Protein AF-A0A4S2S9S2-F1 (afdb_monomer_lite)

pLDDT: mean 75.92, std 15.75, range [38.38, 94.25]

Radius of gyration: 19.58 Å; chains: 1; bounding box: 53×27×66 Å

Foldseek 3Di:
DVVVVVVVVVLVVVLAFDDKDKDWPDWADPDPFKIKTKMKIWTAGPVRDTLFIWIKIFIWGQDPVGTDTPDIDTDCVVVGSVVSCVVSVHDSDDPPPDPDDDDDDDD

Secondary structure (DSSP, 8-state):
-HHHHHHHHHHHHHTT--EEEEEEEEEEESSSSEEEEEEEEEEE-TTS-EEEEEEEEEEEEEETTEEEEEEEEESSHHHHHHHHHHHHT--SS-----S--------

Structure (mmCIF, N/CA/C/O backbone):
data_AF-A0A4S2S9S2-F1
#
_entry.id   AF-A0A4S2S9S2-F1
#
loop_
_atom_site.group_PDB
_atom_site.id
_atom_site.type_symbol
_atom_site.label_atom_id
_atom_site.label_alt_id
_atom_site.label_comp_id
_atom_site.label_asym_id
_atom_site.label_entity_id
_atom_site.label_seq_id
_atom_site.pdbx_PDB_ins_code
_atom_site.Cartn_x
_atom_site.Cartn_y
_atom_site.Cartn_z
_atom_site.occupancy
_atom_site.B_iso_or_equiv
_atom_site.auth_seq_id
_atom_site.auth_comp_id
_atom_site.auth_asym_id
_atom_site.auth_atom_id
_atom_site.pdbx_PDB_model_num
ATOM 1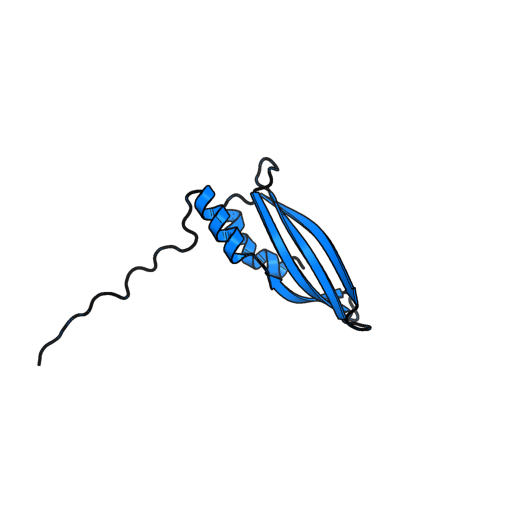 N N . MET A 1 1 ? 5.335 -10.146 -2.712 1.00 49.53 1 MET A N 1
ATOM 2 C CA . MET A 1 1 ? 4.807 -8.856 -2.217 1.00 49.53 1 MET A CA 1
ATOM 3 C C . MET A 1 1 ? 4.313 -8.962 -0.778 1.00 49.53 1 MET A C 1
ATOM 5 O O . MET A 1 1 ? 4.705 -8.115 0.004 1.00 49.53 1 MET A O 1
ATOM 9 N N . ALA A 1 2 ? 3.582 -10.020 -0.398 1.00 52.16 2 ALA A N 1
ATOM 10 C CA . ALA A 1 2 ? 3.038 -10.183 0.958 1.00 52.16 2 ALA A CA 1
ATOM 11 C C . ALA A 1 2 ? 4.074 -10.143 2.108 1.00 52.16 2 ALA A C 1
ATOM 13 O O . ALA A 1 2 ? 3.856 -9.430 3.074 1.00 52.16 2 ALA A O 1
ATOM 14 N N . ARG A 1 3 ? 5.243 -10.794 1.981 1.00 51.06 3 ARG A N 1
ATOM 15 C CA . ARG A 1 3 ? 6.215 -10.930 3.093 1.00 51.06 3 ARG A CA 1
ATOM 16 C C . ARG A 1 3 ? 6.724 -9.638 3.751 1.00 51.06 3 ARG A C 1
ATOM 18 O O . ARG A 1 3 ? 6.969 -9.646 4.947 1.00 51.06 3 ARG A O 1
ATOM 25 N N . GLY A 1 4 ? 6.929 -8.555 2.997 1.00 55.84 4 GLY A N 1
ATOM 26 C CA . GLY A 1 4 ? 7.399 -7.286 3.581 1.00 55.84 4 GLY A CA 1
ATOM 27 C C . GLY A 1 4 ? 6.302 -6.573 4.372 1.00 55.84 4 GLY A C 1
ATOM 28 O O . GLY A 1 4 ? 6.558 -5.981 5.410 1.00 55.84 4 GLY A O 1
ATOM 29 N N . LEU A 1 5 ? 5.060 -6.709 3.910 1.00 57.88 5 LEU A N 1
ATOM 30 C CA . LEU A 1 5 ? 3.879 -6.177 4.576 1.00 57.88 5 LEU A CA 1
ATOM 31 C C . LEU A 1 5 ? 3.484 -7.047 5.786 1.00 57.88 5 LEU A C 1
ATOM 33 O O . LEU A 1 5 ? 3.110 -6.539 6.835 1.00 57.88 5 LEU A O 1
ATOM 37 N N . GLU A 1 6 ? 3.685 -8.365 5.695 1.00 60.41 6 GLU A N 1
ATOM 38 C CA . GLU A 1 6 ? 3.537 -9.304 6.816 1.00 60.41 6 GLU A CA 1
ATOM 39 C C . GLU A 1 6 ? 4.424 -8.951 8.020 1.00 60.41 6 GLU A C 1
ATOM 41 O O . GLU A 1 6 ? 4.066 -9.295 9.143 1.00 60.41 6 GLU A O 1
ATOM 46 N N . GLN A 1 7 ? 5.551 -8.258 7.814 1.00 62.78 7 GLN A N 1
ATOM 47 C CA . GLN A 1 7 ? 6.425 -7.815 8.906 1.00 62.78 7 GLN A CA 1
ATOM 48 C C . GLN A 1 7 ? 5.875 -6.593 9.656 1.00 62.78 7 GLN A C 1
ATOM 50 O O . GLN A 1 7 ? 6.097 -6.492 10.860 1.00 62.78 7 GLN A O 1
ATOM 55 N N . SER A 1 8 ? 5.129 -5.700 8.994 1.00 62.31 8 SER A N 1
ATOM 56 C CA . SER A 1 8 ? 4.464 -4.559 9.647 1.00 62.31 8 SER A CA 1
ATOM 57 C C . SER A 1 8 ? 3.072 -4.912 10.194 1.00 62.31 8 SER A C 1
ATOM 59 O O . SER A 1 8 ? 2.582 -4.275 11.129 1.00 62.31 8 SER A O 1
ATOM 61 N N . TYR A 1 9 ? 2.458 -5.991 9.696 1.00 67.62 9 TYR A N 1
ATOM 62 C CA . TYR A 1 9 ? 1.156 -6.497 10.147 1.00 67.62 9 TYR A CA 1
ATOM 63 C C . TYR A 1 9 ? 0.984 -6.717 11.656 1.00 67.62 9 TYR A C 1
ATOM 65 O O . TYR A 1 9 ? -0.131 -6.489 12.123 1.00 67.62 9 TYR A O 1
ATOM 73 N N . PRO A 1 10 ? 1.983 -7.150 12.451 1.00 72.12 10 PRO A N 1
ATOM 74 C CA . PRO A 1 10 ? 1.769 -7.398 13.874 1.00 72.12 10 PRO A CA 1
ATOM 75 C C . PRO A 1 10 ? 1.293 -6.154 14.635 1.00 72.12 10 PRO A C 1
ATOM 77 O O . PRO A 1 10 ? 0.450 -6.276 15.522 1.00 72.12 10 PRO A O 1
ATOM 80 N N . ILE A 1 11 ? 1.775 -4.963 14.264 1.00 75.50 11 ILE A N 1
ATOM 81 C CA . ILE A 1 11 ? 1.372 -3.696 14.891 1.00 75.50 11 ILE A CA 1
ATOM 82 C C . ILE A 1 11 ? -0.030 -3.301 14.422 1.00 75.50 11 ILE A C 1
ATOM 84 O O . ILE A 1 11 ? -0.903 -3.059 15.250 1.00 75.50 11 ILE A O 1
ATOM 88 N N . TYR A 1 12 ? -0.294 -3.338 13.115 1.00 74.25 12 TYR A N 1
ATOM 89 C CA . TYR A 1 12 ? -1.625 -3.030 12.585 1.00 74.25 12 TYR A CA 1
ATOM 90 C C . TYR A 1 12 ? -2.712 -3.989 13.109 1.00 74.25 12 TYR A C 1
ATOM 92 O O . TYR A 1 12 ? -3.818 -3.554 13.420 1.00 74.25 12 TYR A O 1
ATOM 100 N N . ARG A 1 13 ? -2.405 -5.282 13.297 1.00 78.69 13 ARG A N 1
ATOM 101 C CA . ARG A 1 13 ? -3.327 -6.256 13.918 1.00 78.69 13 ARG A CA 1
ATOM 102 C C . ARG A 1 13 ? -3.660 -5.909 15.363 1.00 78.69 13 ARG A C 1
ATOM 104 O O . ARG A 1 13 ? -4.817 -6.040 15.748 1.00 78.69 13 ARG A O 1
ATOM 111 N N . ARG A 1 14 ? -2.691 -5.425 16.150 1.00 82.00 14 ARG A N 1
ATOM 112 C CA . ARG A 1 14 ? -2.957 -4.929 17.516 1.00 82.00 14 ARG A CA 1
ATOM 113 C C . ARG A 1 14 ? -3.900 -3.723 17.520 1.00 82.00 14 ARG A C 1
ATOM 115 O O . ARG A 1 14 ? -4.612 -3.530 18.494 1.00 82.00 14 ARG A O 1
ATOM 122 N N . LEU A 1 15 ? -3.932 -2.957 16.430 1.00 80.81 15 LEU A N 1
ATOM 123 C CA . LEU A 1 15 ? -4.810 -1.798 16.250 1.00 80.81 15 LEU A CA 1
ATOM 124 C C . LEU A 1 15 ? -6.185 -2.150 15.650 1.00 80.81 15 LEU A C 1
ATOM 126 O O . LEU A 1 15 ? -6.982 -1.248 15.402 1.00 80.81 15 LEU A O 1
ATOM 130 N N . GLY A 1 16 ? -6.480 -3.437 15.430 1.00 85.69 16 GLY A N 1
ATOM 131 C CA . GLY A 1 16 ? -7.777 -3.905 14.930 1.00 85.69 16 GLY A CA 1
ATOM 132 C C . GLY A 1 16 ? -7.821 -4.247 13.439 1.00 85.69 16 GLY A C 1
ATOM 133 O O . GLY A 1 16 ? -8.912 -4.426 12.902 1.00 85.69 16 GLY A O 1
ATOM 134 N N . LEU A 1 17 ? -6.669 -4.363 12.764 1.00 87.25 17 LEU A N 1
ATOM 135 C CA . LEU A 1 17 ? -6.614 -4.771 11.357 1.00 87.25 17 LEU A CA 1
ATOM 136 C C . LEU A 1 17 ? -7.225 -6.162 11.145 1.00 87.25 17 LEU A C 1
ATOM 138 O O . LEU A 1 17 ? -6.731 -7.150 11.696 1.00 87.25 17 LEU A O 1
ATOM 142 N N . ALA A 1 18 ? -8.219 -6.240 10.263 1.00 87.50 18 ALA A N 1
ATOM 143 C CA . ALA A 1 18 ? -8.860 -7.487 9.858 1.00 87.50 18 ALA A CA 1
ATOM 144 C C . ALA A 1 18 ? -8.480 -7.907 8.434 1.00 87.50 18 ALA A C 1
ATOM 146 O O . ALA A 1 18 ? -8.215 -9.083 8.185 1.00 87.50 18 ALA A O 1
ATOM 147 N N . SER A 1 19 ? -8.421 -6.959 7.494 1.00 86.88 19 SER A N 1
ATOM 148 C CA . SER A 1 19 ? -8.064 -7.252 6.104 1.00 86.88 19 SER A CA 1
ATOM 149 C C . SER A 1 19 ? -7.327 -6.099 5.430 1.00 86.88 19 SER A C 1
ATOM 151 O O . SER A 1 19 ? -7.348 -4.958 5.895 1.00 86.88 19 SER A O 1
ATOM 153 N N . VAL A 1 20 ? -6.639 -6.417 4.332 1.00 87.12 20 VAL A N 1
ATOM 154 C CA . VAL A 1 20 ? -5.836 -5.463 3.566 1.00 87.12 20 VAL A CA 1
ATOM 155 C C . VAL A 1 20 ? -6.190 -5.573 2.090 1.00 87.12 20 VAL A C 1
ATOM 157 O O . VAL A 1 20 ? -6.102 -6.652 1.502 1.00 87.12 20 VAL A O 1
ATOM 160 N N . GLY A 1 21 ? -6.568 -4.445 1.497 1.00 89.00 21 GLY A N 1
ATOM 161 C CA . GLY A 1 21 ? -6.713 -4.264 0.056 1.00 89.00 21 GLY A CA 1
ATOM 162 C C . GLY A 1 21 ? -5.544 -3.473 -0.530 1.00 89.00 21 GLY A C 1
ATOM 163 O O . GLY A 1 21 ? -4.696 -2.950 0.198 1.00 89.00 21 GLY A O 1
ATOM 164 N N . PHE A 1 22 ? -5.500 -3.364 -1.857 1.00 90.69 22 PHE A N 1
ATOM 165 C CA . PHE A 1 22 ? -4.493 -2.553 -2.533 1.00 90.69 22 PHE A CA 1
ATOM 166 C C . PHE A 1 22 ? -5.010 -1.927 -3.827 1.00 90.69 22 PHE A C 1
ATOM 168 O O . PHE A 1 22 ? -5.790 -2.528 -4.563 1.00 90.69 22 PHE A O 1
ATOM 175 N N . GLU A 1 23 ? -4.490 -0.744 -4.136 1.00 92.19 23 GLU A N 1
ATOM 176 C CA . GLU A 1 23 ? -4.660 -0.058 -5.414 1.00 92.19 23 GLU A CA 1
ATOM 177 C C . GLU A 1 23 ? -3.287 0.162 -6.049 1.00 92.19 23 GLU A C 1
ATOM 179 O O . GLU A 1 23 ? -2.371 0.701 -5.423 1.00 92.19 23 GLU A O 1
ATOM 184 N N . ARG A 1 24 ? -3.125 -0.231 -7.316 1.00 92.88 24 ARG A N 1
ATOM 185 C CA . ARG A 1 24 ? -1.909 0.079 -8.076 1.00 92.88 24 ARG A CA 1
ATOM 186 C C . ARG A 1 24 ? -2.024 1.491 -8.642 1.00 92.88 24 ARG A C 1
ATOM 188 O O . ARG A 1 24 ? -2.819 1.720 -9.548 1.00 92.88 24 ARG A O 1
ATOM 195 N N . LEU A 1 25 ? -1.195 2.401 -8.144 1.00 94.25 25 LEU A N 1
ATOM 196 C CA . LEU A 1 25 ? -1.193 3.809 -8.538 1.00 94.25 25 LEU A CA 1
ATOM 197 C C . LEU A 1 25 ? -0.379 4.056 -9.808 1.00 94.25 25 LEU A C 1
ATOM 199 O O . LEU A 1 25 ? -0.824 4.765 -10.703 1.00 94.25 25 LEU A O 1
ATOM 203 N N . SER A 1 26 ? 0.812 3.462 -9.899 1.00 92.31 26 SER A N 1
ATOM 204 C CA . SER A 1 26 ? 1.642 3.545 -11.102 1.00 92.31 26 SER A CA 1
ATOM 205 C C . SER A 1 26 ? 2.390 2.245 -11.362 1.00 92.31 26 SER A C 1
ATOM 207 O O . SER A 1 26 ? 2.537 1.385 -10.489 1.00 92.31 26 SER A O 1
ATOM 209 N N . HIS A 1 27 ? 2.808 2.084 -12.612 1.00 92.00 27 HIS A N 1
ATOM 210 C CA . HIS A 1 27 ? 3.698 1.025 -13.053 1.00 92.00 27 HIS A CA 1
ATOM 211 C C . HIS A 1 27 ? 4.577 1.586 -14.162 1.00 92.00 27 HIS A C 1
ATOM 213 O O . HIS A 1 27 ? 4.083 1.932 -15.233 1.00 92.00 27 HIS A O 1
ATOM 219 N N . GLU A 1 28 ? 5.865 1.686 -13.881 1.00 91.31 28 GLU A N 1
ATOM 220 C CA . GLU A 1 28 ? 6.851 2.323 -14.740 1.00 91.31 28 GLU A CA 1
ATOM 221 C C . GLU A 1 28 ? 7.963 1.324 -15.047 1.00 91.31 28 GLU A C 1
ATOM 223 O O . GLU A 1 28 ? 8.420 0.582 -14.175 1.00 91.31 28 GLU A O 1
ATOM 228 N N . HIS A 1 29 ? 8.397 1.286 -16.303 1.00 89.94 29 HIS A N 1
ATOM 229 C CA . HIS A 1 29 ? 9.528 0.468 -16.717 1.00 89.94 29 HIS A CA 1
ATOM 230 C C . HIS A 1 29 ? 10.796 1.307 -16.562 1.00 89.94 29 HIS A C 1
ATOM 232 O O . HIS A 1 29 ? 10.979 2.282 -17.285 1.00 89.94 29 HIS A O 1
ATOM 238 N N . LEU A 1 30 ? 11.670 0.924 -15.632 1.00 83.44 30 LEU A N 1
ATOM 239 C CA . LEU A 1 30 ? 12.970 1.579 -15.462 1.00 83.44 30 LEU A CA 1
ATOM 240 C C . LEU A 1 30 ? 14.019 0.980 -16.407 1.00 83.44 30 LEU A C 1
ATOM 242 O O . LEU A 1 30 ? 14.946 1.661 -16.833 1.00 83.44 30 LEU A O 1
ATOM 246 N N . SER A 1 31 ? 13.879 -0.306 -16.737 1.00 85.00 31 SER A N 1
ATOM 247 C CA . SER A 1 31 ? 14.687 -0.992 -17.745 1.00 85.00 31 SER A CA 1
ATOM 248 C C . SER A 1 31 ? 13.929 -2.189 -18.327 1.00 85.00 31 SER A C 1
ATOM 250 O O . SER A 1 31 ? 12.791 -2.465 -17.950 1.00 85.00 31 SER A O 1
ATOM 252 N N . ALA A 1 32 ? 14.575 -2.955 -19.213 1.00 82.31 32 ALA A N 1
ATOM 253 C CA . ALA A 1 32 ? 14.006 -4.183 -19.772 1.00 82.31 32 ALA A CA 1
ATOM 254 C C . ALA A 1 32 ? 13.605 -5.225 -18.708 1.00 82.31 32 ALA A C 1
ATOM 256 O O . ALA A 1 32 ? 12.738 -6.061 -18.962 1.00 82.31 32 ALA A O 1
ATOM 257 N N . THR A 1 33 ? 14.228 -5.193 -17.524 1.00 83.94 33 THR A N 1
ATOM 258 C CA . THR A 1 33 ? 13.961 -6.158 -16.445 1.00 83.94 33 THR A CA 1
ATOM 259 C C . THR A 1 33 ? 13.606 -5.514 -15.111 1.00 83.94 33 THR A C 1
ATOM 261 O O . THR A 1 33 ? 13.278 -6.247 -14.180 1.00 83.94 33 THR A O 1
ATOM 264 N N . ILE A 1 34 ? 13.639 -4.183 -14.993 1.00 85.75 34 ILE A N 1
ATOM 265 C CA . ILE A 1 34 ? 13.383 -3.462 -13.740 1.00 85.75 34 ILE A CA 1
ATOM 266 C C . ILE A 1 34 ? 12.144 -2.584 -13.887 1.00 85.75 34 ILE A C 1
ATOM 268 O O . ILE A 1 34 ? 12.004 -1.837 -14.855 1.00 85.75 34 ILE A O 1
ATOM 272 N N . TYR A 1 35 ? 11.278 -2.644 -12.882 1.00 88.38 35 TYR A N 1
ATOM 273 C CA . TYR A 1 35 ? 10.005 -1.941 -12.832 1.00 88.38 35 TYR A CA 1
ATOM 274 C C . TYR A 1 35 ? 9.876 -1.200 -11.510 1.00 88.38 35 TYR A C 1
ATOM 276 O O . TYR A 1 35 ? 10.262 -1.725 -10.467 1.00 88.38 35 TYR A O 1
ATOM 284 N N . LEU A 1 36 ? 9.282 -0.015 -11.548 1.00 89.75 36 LEU A N 1
ATOM 285 C CA . LEU A 1 36 ? 8.821 0.700 -10.369 1.00 89.75 36 LEU A CA 1
ATOM 286 C C . LEU A 1 36 ? 7.298 0.591 -10.306 1.00 89.75 36 LEU A C 1
ATOM 288 O O . LEU A 1 36 ? 6.603 0.908 -11.269 1.00 89.75 36 LEU A O 1
ATOM 292 N N . VAL A 1 37 ? 6.771 0.125 -9.179 1.00 90.56 37 VAL A N 1
ATOM 293 C CA . VAL A 1 37 ? 5.328 0.028 -8.938 1.00 90.56 37 VAL A CA 1
ATOM 294 C C . VAL A 1 37 ? 4.994 0.803 -7.681 1.00 90.56 37 VAL A C 1
ATOM 296 O O . VAL A 1 37 ? 5.528 0.512 -6.612 1.00 90.56 37 VAL A O 1
ATOM 299 N N . ARG A 1 38 ? 4.082 1.766 -7.796 1.00 90.69 38 ARG A N 1
ATOM 300 C CA . ARG A 1 38 ? 3.534 2.486 -6.644 1.00 90.69 38 ARG A CA 1
ATOM 301 C C . ARG A 1 38 ? 2.188 1.883 -6.281 1.00 90.69 38 ARG A C 1
ATOM 303 O O . ARG A 1 38 ? 1.338 1.688 -7.152 1.00 90.69 38 ARG A O 1
ATOM 310 N N . VAL A 1 39 ? 2.003 1.583 -5.005 1.00 89.81 39 VAL A N 1
ATOM 311 C CA . VAL A 1 39 ? 0.806 0.934 -4.466 1.00 89.81 39 VAL A CA 1
ATOM 312 C C . VAL A 1 39 ? 0.291 1.753 -3.292 1.00 89.81 39 VAL A C 1
ATOM 314 O O . VAL A 1 39 ? 1.079 2.190 -2.453 1.00 89.81 39 VAL A O 1
ATOM 317 N N . ARG A 1 40 ? -1.027 1.936 -3.224 1.00 90.88 40 ARG A N 1
ATOM 318 C CA . ARG A 1 40 ? -1.718 2.333 -2.000 1.00 90.88 40 ARG A CA 1
ATOM 319 C C . ARG A 1 40 ? -2.259 1.077 -1.334 1.00 90.88 40 ARG A C 1
ATOM 321 O O . ARG A 1 40 ? -3.076 0.373 -1.923 1.00 90.88 40 ARG A O 1
ATOM 328 N N . TRP A 1 41 ? -1.814 0.810 -0.119 1.00 88.88 41 TRP A N 1
ATOM 329 C CA . TRP A 1 41 ? -2.395 -0.203 0.752 1.00 88.88 41 TRP A CA 1
ATOM 330 C C . TRP A 1 41 ? -3.574 0.394 1.500 1.00 88.88 41 TRP A C 1
ATOM 332 O O . TRP A 1 41 ? -3.485 1.525 1.974 1.00 88.88 41 TRP A O 1
ATOM 342 N N . ILE A 1 42 ? -4.669 -0.353 1.598 1.00 91.19 42 ILE A N 1
ATOM 343 C CA . ILE A 1 42 ? -5.873 0.076 2.309 1.00 91.19 42 ILE A CA 1
ATOM 344 C C . ILE A 1 42 ? -6.147 -0.936 3.412 1.00 91.19 42 ILE A C 1
ATOM 346 O O . ILE A 1 42 ? -6.265 -2.133 3.151 1.00 91.19 42 ILE A O 1
ATOM 350 N N . PHE A 1 43 ? -6.231 -0.445 4.641 1.00 89.19 43 PHE A N 1
ATOM 351 C CA . PHE A 1 43 ? -6.367 -1.253 5.843 1.00 89.19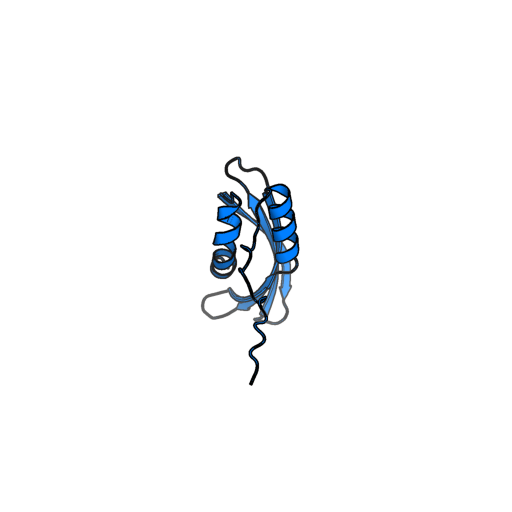 43 PHE A CA 1
ATOM 352 C C . PHE A 1 43 ? -7.803 -1.160 6.354 1.00 89.19 43 PHE A C 1
ATOM 354 O O . PHE A 1 43 ? -8.327 -0.052 6.508 1.00 89.19 43 PHE A O 1
ATOM 361 N N . TYR A 1 44 ? -8.426 -2.305 6.622 1.00 90.12 44 TYR A N 1
ATOM 362 C CA . TYR A 1 44 ? -9.818 -2.395 7.064 1.00 90.12 44 TYR A CA 1
ATOM 363 C C . TYR A 1 44 ? -9.933 -3.100 8.417 1.00 90.12 44 TYR A C 1
ATOM 365 O O . TYR A 1 44 ? -9.204 -4.063 8.684 1.00 90.12 44 TYR A O 1
ATOM 373 N N . ASP A 1 45 ? -10.871 -2.643 9.243 1.00 91.50 45 ASP A N 1
ATOM 374 C CA . ASP A 1 45 ? -11.243 -3.301 10.496 1.00 91.50 45 ASP A CA 1
ATOM 375 C C . ASP A 1 45 ? -12.234 -4.457 10.267 1.00 91.50 45 ASP A C 1
ATOM 377 O O . ASP A 1 45 ? -12.539 -4.830 9.129 1.00 91.50 45 ASP A O 1
ATOM 381 N N . GLN A 1 46 ? -12.703 -5.068 11.360 1.00 90.62 46 GLN A N 1
ATOM 382 C CA . GLN A 1 46 ? -13.611 -6.219 11.313 1.00 90.62 46 GLN A CA 1
ATOM 383 C C . 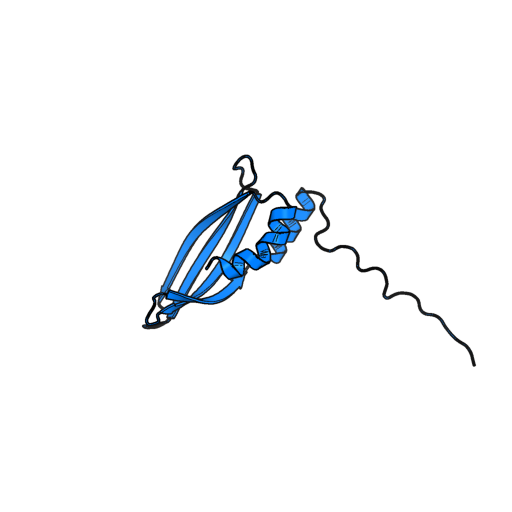GLN A 1 46 ? -14.995 -5.892 10.742 1.00 90.62 46 GLN A C 1
ATOM 385 O O . GLN A 1 46 ? -15.634 -6.784 10.188 1.00 90.62 46 GLN A O 1
ATOM 390 N N . ASP A 1 47 ? -15.419 -4.630 10.805 1.00 92.62 47 ASP A N 1
ATOM 391 C CA . ASP A 1 47 ? -16.685 -4.169 10.234 1.00 92.62 47 ASP A CA 1
ATOM 392 C C . ASP A 1 47 ? -16.536 -3.802 8.743 1.00 92.62 47 ASP A C 1
ATOM 394 O O . ASP A 1 47 ? -17.483 -3.348 8.098 1.00 92.62 47 ASP A O 1
ATOM 398 N N . GLY A 1 48 ? -15.336 -3.983 8.175 1.00 88.88 48 GLY A N 1
ATOM 399 C CA . GLY A 1 48 ? -15.009 -3.602 6.804 1.00 88.88 48 GLY A CA 1
ATOM 400 C C . GLY A 1 48 ? -14.831 -2.093 6.624 1.00 88.88 48 GLY A C 1
ATOM 401 O O . GLY A 1 48 ? -14.735 -1.613 5.490 1.00 88.88 48 GLY A O 1
ATOM 402 N N . LYS A 1 49 ? -14.763 -1.322 7.716 1.00 92.12 49 LYS A N 1
ATOM 403 C CA . LYS A 1 49 ? -14.521 0.115 7.657 1.00 92.12 49 LYS A CA 1
ATOM 404 C C . LYS A 1 49 ? -13.031 0.368 7.458 1.00 92.12 49 LYS A C 1
ATOM 406 O O . LYS A 1 49 ? -12.165 -0.276 8.050 1.00 92.12 49 LYS A O 1
ATOM 411 N N . ARG A 1 50 ? -12.716 1.335 6.594 1.00 91.75 50 ARG A N 1
ATOM 412 C CA . ARG A 1 50 ? -11.335 1.758 6.356 1.00 91.75 50 ARG A CA 1
ATOM 413 C C . ARG A 1 50 ? -10.765 2.389 7.625 1.00 91.75 50 ARG A C 1
ATOM 415 O O . ARG A 1 50 ? -11.285 3.395 8.100 1.00 91.75 50 ARG A O 1
ATOM 422 N N . MET A 1 51 ? -9.671 1.812 8.109 1.00 90.38 51 MET A N 1
ATOM 423 C CA . MET A 1 51 ? -8.888 2.322 9.231 1.00 90.38 51 MET A CA 1
ATOM 424 C C . MET A 1 51 ? -7.892 3.376 8.758 1.00 90.38 51 MET A C 1
ATOM 426 O O . MET A 1 51 ? -7.835 4.473 9.292 1.00 90.38 51 MET A O 1
ATOM 430 N N . THR A 1 52 ? -7.091 3.036 7.745 1.00 90.25 52 THR A N 1
ATOM 431 C CA . THR A 1 52 ? -6.062 3.920 7.191 1.00 90.25 52 THR A CA 1
ATOM 432 C C . THR A 1 52 ? -5.648 3.455 5.794 1.00 90.25 52 THR A C 1
ATOM 434 O O . THR A 1 52 ? -6.126 2.437 5.282 1.00 90.25 52 THR A O 1
ATOM 437 N N . ASP A 1 53 ? -4.775 4.223 5.159 1.00 90.62 53 ASP A N 1
ATOM 438 C CA . ASP A 1 53 ? -4.056 3.857 3.946 1.00 90.62 53 ASP A CA 1
ATOM 439 C C . ASP A 1 53 ? -2.584 4.258 4.053 1.00 90.62 53 ASP A C 1
ATOM 441 O O . ASP A 1 53 ? -2.256 5.229 4.734 1.00 90.62 53 ASP A O 1
ATOM 445 N N . SER A 1 54 ? -1.719 3.527 3.352 1.00 85.06 54 SER A N 1
ATOM 446 C CA . SER A 1 54 ? -0.293 3.849 3.243 1.00 85.06 54 SER A CA 1
ATOM 447 C C . SER A 1 54 ? 0.196 3.691 1.808 1.00 85.06 54 SER A C 1
ATOM 449 O O . SER A 1 54 ? -0.281 2.837 1.051 1.00 85.06 54 SER A O 1
ATOM 451 N N . LEU A 1 55 ? 1.158 4.526 1.431 1.00 88.00 55 LEU A N 1
ATOM 452 C CA . LEU A 1 55 ? 1.829 4.487 0.145 1.00 88.00 55 LEU A CA 1
ATOM 453 C C . LEU A 1 55 ? 3.147 3.716 0.238 1.00 88.00 55 LEU A C 1
ATOM 455 O O . LEU A 1 55 ? 4.044 4.034 1.021 1.00 88.00 55 LEU A O 1
ATOM 459 N N . ALA A 1 56 ? 3.304 2.751 -0.664 1.00 83.62 56 ALA A N 1
ATOM 460 C CA . ALA A 1 56 ? 4.536 1.995 -0.829 1.00 83.62 56 ALA A CA 1
ATOM 461 C C . ALA A 1 56 ? 5.017 2.051 -2.281 1.00 83.62 56 ALA A C 1
ATOM 463 O O . ALA A 1 56 ? 4.233 1.938 -3.230 1.00 83.62 56 ALA A O 1
ATOM 464 N N . SER A 1 57 ? 6.331 2.189 -2.452 1.00 84.94 57 SER A N 1
ATOM 465 C CA . SER A 1 57 ? 6.988 2.039 -3.751 1.00 84.94 57 SER A CA 1
ATOM 466 C C . SER A 1 57 ? 7.802 0.750 -3.776 1.00 84.94 57 SER A C 1
ATOM 468 O O . SER A 1 57 ? 8.597 0.480 -2.874 1.00 84.94 57 SER A O 1
ATOM 470 N N . TYR A 1 58 ? 7.612 -0.044 -4.826 1.00 85.19 58 TYR A N 1
ATOM 471 C CA . TYR A 1 58 ?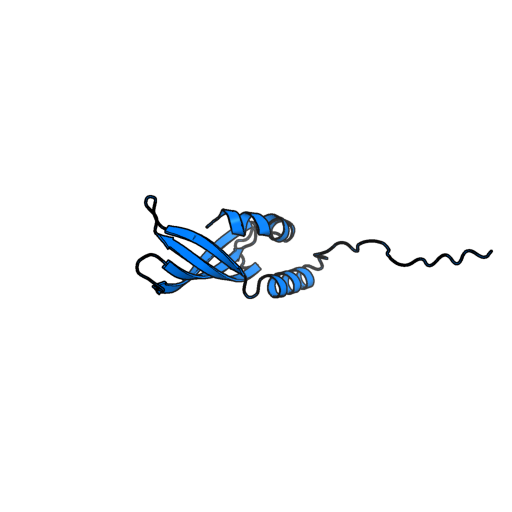 8.292 -1.315 -5.035 1.00 85.19 58 TYR A CA 1
ATOM 472 C C . TYR A 1 58 ? 9.169 -1.250 -6.275 1.00 85.19 58 TYR A C 1
ATOM 474 O O . TYR A 1 58 ? 8.678 -0.969 -7.368 1.00 85.19 58 TYR A O 1
ATOM 482 N N . ILE A 1 59 ? 10.442 -1.606 -6.124 1.00 86.19 59 ILE A N 1
ATOM 483 C CA . ILE A 1 59 ? 11.297 -1.926 -7.268 1.00 86.19 59 ILE A CA 1
ATOM 484 C C . ILE A 1 59 ? 11.176 -3.426 -7.509 1.00 86.19 59 ILE A C 1
ATOM 486 O O . ILE A 1 59 ? 11.551 -4.232 -6.654 1.00 86.19 59 ILE A O 1
ATOM 490 N N . LEU A 1 60 ? 10.628 -3.810 -8.659 1.00 87.75 60 LEU A N 1
ATOM 491 C CA . LEU A 1 60 ? 10.489 -5.197 -9.079 1.00 87.75 60 LEU A CA 1
ATOM 492 C C . LEU A 1 60 ? 11.543 -5.531 -10.132 1.00 87.75 60 LEU A C 1
ATOM 494 O O . LEU A 1 60 ? 11.786 -4.749 -11.048 1.00 87.75 60 LEU A O 1
ATOM 498 N N . ARG A 1 61 ? 12.115 -6.729 -10.048 1.00 85.69 61 ARG A N 1
ATOM 499 C CA . ARG A 1 61 ? 12.973 -7.303 -11.082 1.00 85.69 61 ARG A CA 1
ATOM 500 C C . ARG A 1 61 ? 12.285 -8.513 -11.706 1.00 85.69 61 ARG A C 1
ATOM 502 O O . ARG A 1 61 ? 11.829 -9.407 -10.991 1.00 85.69 61 ARG A O 1
ATOM 509 N N . ARG A 1 62 ? 12.220 -8.559 -13.034 1.00 80.69 62 ARG A N 1
ATOM 510 C CA . ARG A 1 62 ? 11.811 -9.743 -13.796 1.00 80.69 62 ARG A CA 1
ATOM 511 C C . ARG A 1 62 ? 12.973 -10.732 -13.829 1.00 80.69 62 ARG A C 1
ATOM 513 O O . ARG A 1 62 ? 14.058 -10.385 -14.287 1.00 80.69 62 ARG A O 1
ATOM 520 N N . GLY A 1 63 ? 12.735 -11.935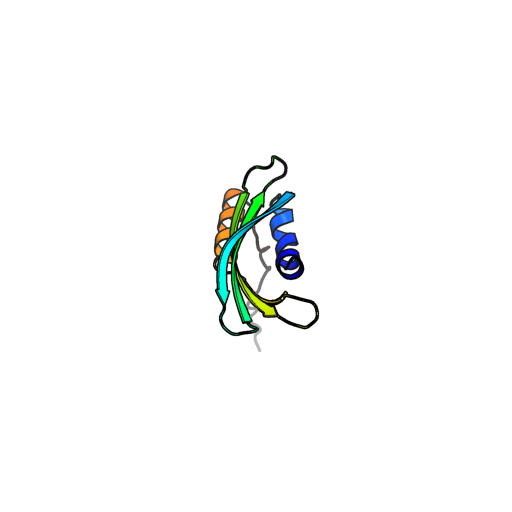 -13.322 1.00 78.88 63 GLY A N 1
ATOM 521 C CA . GLY A 1 63 ? 13.625 -13.085 -13.476 1.00 78.88 63 GLY A CA 1
ATOM 522 C C . GLY A 1 63 ? 12.868 -14.281 -14.046 1.00 78.88 63 GLY A C 1
ATOM 523 O O . GLY A 1 63 ? 11.687 -14.168 -14.378 1.00 78.88 63 GLY A O 1
ATOM 524 N N . ASP A 1 64 ? 13.529 -15.434 -14.100 1.00 74.69 64 ASP A N 1
ATOM 525 C CA . ASP A 1 64 ? 13.030 -16.630 -14.802 1.00 74.69 64 ASP A CA 1
ATOM 526 C C . ASP A 1 64 ? 11.714 -17.191 -14.229 1.00 74.69 64 ASP A C 1
ATOM 528 O O . ASP A 1 64 ? 10.969 -17.877 -14.917 1.00 74.69 64 ASP A O 1
ATOM 532 N N . GLY A 1 65 ? 11.384 -16.848 -12.979 1.00 75.88 65 GLY A N 1
ATOM 533 C CA . GLY A 1 65 ? 10.125 -17.207 -12.312 1.00 75.88 65 GLY A CA 1
ATOM 534 C C . GLY A 1 65 ? 9.101 -16.070 -12.201 1.00 75.88 65 GLY A C 1
ATOM 535 O O . GLY A 1 65 ? 8.222 -16.145 -11.345 1.00 75.88 65 GLY A O 1
ATOM 536 N N . GLY A 1 66 ? 9.241 -14.988 -12.975 1.00 79.31 66 GLY A N 1
ATOM 537 C CA . GLY A 1 66 ? 8.341 -13.827 -12.952 1.00 79.31 66 GLY A CA 1
ATOM 538 C C . GLY A 1 66 ? 8.883 -12.608 -12.192 1.00 79.31 66 GLY A C 1
ATOM 539 O O . GLY A 1 66 ? 10.083 -12.485 -11.931 1.00 79.31 66 GLY A O 1
ATOM 540 N N . LEU A 1 67 ? 7.997 -11.657 -11.873 1.00 74.81 67 LEU A N 1
ATOM 541 C CA . LEU A 1 67 ? 8.361 -10.422 -11.168 1.00 74.81 67 LEU A CA 1
ATOM 542 C C . LEU A 1 67 ? 8.611 -10.689 -9.680 1.00 74.81 67 LEU A C 1
ATOM 544 O O . LEU A 1 67 ? 7.744 -11.205 -8.973 1.00 74.81 67 LEU A O 1
ATOM 548 N N . ARG A 1 68 ? 9.777 -10.272 -9.182 1.00 77.88 68 ARG A N 1
ATOM 549 C CA . ARG A 1 68 ? 10.128 -10.320 -7.759 1.00 77.88 68 ARG A CA 1
ATOM 550 C C . ARG A 1 68 ? 10.391 -8.920 -7.233 1.00 77.88 68 ARG A C 1
ATOM 552 O O . ARG A 1 68 ? 11.118 -8.157 -7.858 1.00 77.88 68 ARG A O 1
ATOM 559 N N . ALA A 1 69 ? 9.825 -8.595 -6.074 1.00 70.81 69 ALA A N 1
ATOM 560 C CA . ALA A 1 69 ? 10.163 -7.359 -5.380 1.00 70.81 69 ALA A CA 1
ATOM 561 C C . ALA A 1 69 ? 11.597 -7.448 -4.854 1.00 70.81 69 ALA A C 1
ATOM 563 O O . ALA A 1 69 ? 11.939 -8.402 -4.158 1.00 70.81 69 ALA A O 1
ATOM 564 N N . PHE A 1 70 ? 12.415 -6.470 -5.226 1.00 70.12 70 PHE A N 1
ATOM 565 C CA . PHE A 1 70 ? 13.807 -6.349 -4.817 1.00 70.12 70 PHE A CA 1
ATOM 566 C C . PHE A 1 70 ? 13.948 -5.389 -3.630 1.00 70.12 70 PHE A C 1
ATOM 568 O O . PHE A 1 70 ? 14.702 -5.670 -2.708 1.00 70.12 70 PHE A O 1
ATOM 575 N N . VAL A 1 71 ? 13.168 -4.298 -3.621 1.00 71.44 71 VAL A N 1
ATOM 576 C CA . VAL A 1 71 ? 13.126 -3.302 -2.536 1.00 71.44 71 VAL A CA 1
ATOM 577 C C . VAL A 1 71 ? 11.685 -2.830 -2.320 1.00 71.44 71 VAL A C 1
ATOM 579 O O . VAL A 1 71 ? 10.936 -2.667 -3.287 1.00 71.44 71 VAL A O 1
ATOM 582 N N . CYS A 1 72 ? 11.315 -2.607 -1.057 1.00 70.62 72 CYS A N 1
ATOM 583 C CA . CYS A 1 72 ? 10.101 -1.906 -0.642 1.00 70.62 72 CYS A CA 1
ATOM 584 C C . CYS A 1 72 ? 10.513 -0.629 0.093 1.00 70.62 72 CYS A C 1
ATOM 586 O O . CYS A 1 72 ? 11.272 -0.707 1.056 1.00 70.62 72 CYS A O 1
ATOM 588 N N . VAL A 1 73 ? 10.011 0.518 -0.357 1.00 72.62 73 VAL A N 1
ATOM 589 C CA . VAL A 1 73 ? 10.226 1.815 0.292 1.00 72.62 73 VAL A CA 1
ATOM 590 C C . VAL A 1 73 ? 8.865 2.324 0.776 1.00 72.62 73 VAL A C 1
ATOM 592 O O . VAL A 1 73 ? 8.063 2.769 -0.056 1.00 72.62 73 VAL A O 1
ATOM 595 N N . PRO A 1 74 ? 8.559 2.204 2.082 1.00 65.75 74 PRO A N 1
ATOM 596 C CA . PRO A 1 74 ? 7.393 2.848 2.676 1.00 65.75 74 PRO A CA 1
ATOM 597 C C . PRO A 1 74 ? 7.589 4.366 2.630 1.00 65.75 74 PRO A C 1
ATOM 599 O O . PRO A 1 74 ? 8.677 4.847 2.947 1.00 65.75 74 PRO A O 1
ATOM 602 N N . ALA A 1 75 ? 6.573 5.112 2.196 1.00 72.75 75 ALA A N 1
ATOM 603 C CA . ALA A 1 75 ? 6.689 6.563 2.036 1.00 72.75 75 ALA A CA 1
ATOM 604 C C . ALA A 1 75 ? 6.130 7.346 3.232 1.00 72.75 75 ALA A C 1
ATOM 606 O O . ALA A 1 75 ? 6.645 8.412 3.542 1.00 72.75 75 ALA A O 1
ATOM 607 N N . ASP A 1 76 ? 5.094 6.822 3.889 1.00 77.69 76 ASP A N 1
ATOM 608 C CA . ASP A 1 76 ? 4.311 7.528 4.916 1.00 77.69 76 ASP A CA 1
ATOM 609 C C . ASP A 1 76 ? 3.963 6.649 6.133 1.00 77.69 76 ASP A C 1
ATOM 611 O O . ASP A 1 76 ? 3.218 7.058 7.020 1.00 77.69 76 ASP A O 1
ATOM 615 N N . ASP A 1 77 ? 4.504 5.431 6.190 1.00 73.56 77 ASP A N 1
ATOM 616 C CA . ASP A 1 77 ? 4.059 4.380 7.115 1.00 73.56 77 ASP A CA 1
ATOM 617 C C . ASP A 1 77 ? 4.187 4.811 8.592 1.00 73.56 77 ASP A C 1
ATOM 619 O O . ASP A 1 77 ? 3.303 4.549 9.403 1.00 73.56 77 ASP A O 1
ATOM 623 N N . VAL A 1 78 ? 5.251 5.546 8.944 1.00 75.06 78 VAL A N 1
ATOM 624 C CA . VAL A 1 78 ? 5.486 6.040 10.317 1.00 75.06 78 VAL A CA 1
ATOM 625 C C . VAL A 1 78 ? 4.446 7.083 10.730 1.00 75.06 78 VAL A C 1
ATOM 627 O O . VAL A 1 78 ? 3.863 6.980 11.810 1.00 75.06 78 VAL A O 1
ATOM 630 N N . GLU A 1 79 ? 4.184 8.063 9.868 1.00 78.88 79 GLU A N 1
ATOM 631 C CA . GLU A 1 79 ? 3.232 9.150 10.124 1.00 78.88 79 GLU A CA 1
ATOM 632 C C . GLU A 1 79 ? 1.805 8.597 10.249 1.00 78.88 79 GLU A C 1
ATOM 634 O O . GLU A 1 79 ? 1.052 8.960 11.156 1.00 78.88 79 GLU A O 1
ATOM 639 N N . LYS A 1 80 ? 1.451 7.650 9.372 1.00 80.56 80 LYS A N 1
ATOM 640 C CA . LYS A 1 80 ? 0.149 6.972 9.370 1.00 80.56 80 LYS A CA 1
ATOM 641 C C . LYS A 1 80 ? -0.057 6.114 10.611 1.00 80.56 80 LYS A C 1
ATOM 643 O O . LYS A 1 80 ? -1.148 6.137 11.184 1.00 80.56 80 LYS A O 1
ATOM 648 N N . LEU A 1 81 ? 0.975 5.389 11.044 1.00 79.31 81 LEU A N 1
ATOM 649 C CA . LEU A 1 81 ? 0.931 4.608 12.277 1.00 79.31 81 LEU A CA 1
ATOM 650 C C . LEU A 1 81 ? 0.687 5.507 13.489 1.00 79.31 81 LEU A C 1
ATOM 652 O O . LEU A 1 81 ? -0.212 5.223 14.280 1.00 79.31 81 LEU A O 1
ATOM 656 N N . GLN A 1 82 ? 1.440 6.601 13.616 1.00 79.38 82 GLN A N 1
ATOM 657 C CA . GLN A 1 82 ? 1.306 7.544 14.731 1.00 79.38 82 GLN A CA 1
ATOM 658 C C . GLN A 1 82 ? -0.090 8.174 14.796 1.00 79.38 82 GLN A C 1
ATOM 660 O O . GLN A 1 82 ? -0.691 8.206 15.871 1.00 79.38 82 GLN A O 1
ATOM 665 N N . ALA A 1 83 ? -0.632 8.613 13.657 1.00 83.62 83 ALA A N 1
ATOM 666 C CA . ALA A 1 83 ? -1.978 9.178 13.591 1.00 83.62 83 ALA A CA 1
ATOM 667 C C . ALA A 1 83 ? -3.050 8.168 14.036 1.00 83.62 83 ALA A C 1
ATOM 669 O O . ALA A 1 83 ? -3.910 8.492 14.856 1.00 83.62 83 ALA A O 1
ATOM 670 N N . LEU A 1 84 ? -2.961 6.926 13.547 1.00 83.19 84 LEU A N 1
ATOM 671 C CA . LEU A 1 84 ? -3.909 5.865 13.890 1.00 83.19 84 LEU A CA 1
ATOM 672 C C . LEU A 1 84 ? -3.842 5.492 15.379 1.00 83.19 84 LEU A C 1
ATOM 674 O O . LEU A 1 84 ? -4.863 5.224 16.011 1.00 83.19 84 LEU A O 1
ATOM 678 N N . ALA A 1 85 ? -2.644 5.488 15.952 1.00 82.00 85 ALA A N 1
ATOM 679 C CA . ALA A 1 85 ? -2.441 5.199 17.361 1.00 82.00 85 ALA A CA 1
ATOM 680 C C . ALA A 1 85 ? -3.011 6.288 18.277 1.00 82.00 85 ALA A C 1
ATOM 682 O O . ALA A 1 85 ? -3.668 5.968 19.268 1.00 82.00 85 ALA A O 1
ATOM 683 N N . ALA A 1 86 ? -2.832 7.559 17.905 1.00 83.50 86 ALA A N 1
ATOM 684 C CA . ALA A 1 86 ? -3.421 8.690 18.613 1.00 83.50 86 ALA A CA 1
ATOM 685 C C . ALA A 1 86 ? -4.958 8.636 18.593 1.00 83.50 86 ALA A C 1
ATOM 687 O O . ALA A 1 86 ? -5.585 8.811 19.635 1.00 83.50 86 ALA A O 1
ATOM 688 N N . GLU A 1 87 ? -5.566 8.318 17.443 1.00 83.50 87 GLU A N 1
ATOM 689 C CA . GLU A 1 87 ? -7.024 8.164 17.323 1.00 83.50 87 GLU A CA 1
ATOM 690 C C . GLU A 1 87 ? -7.564 7.043 18.225 1.00 83.50 87 GLU A C 1
ATOM 692 O O . GLU A 1 87 ? -8.627 7.173 18.831 1.00 83.50 87 GLU A O 1
ATOM 697 N N . LYS A 1 88 ? -6.825 5.934 18.334 1.00 79.50 88 LYS A N 1
ATOM 698 C CA . LYS A 1 88 ? -7.223 4.768 19.134 1.00 79.50 88 LYS A CA 1
ATOM 699 C C . LYS A 1 88 ? -6.808 4.856 20.607 1.00 79.50 88 LYS A C 1
ATOM 701 O O . LYS A 1 88 ? -7.152 3.955 21.367 1.00 79.50 88 LYS A O 1
ATOM 706 N N . GLY A 1 89 ? -6.079 5.899 21.012 1.00 81.06 89 GLY A N 1
ATOM 707 C CA . GLY A 1 89 ? -5.546 6.035 22.371 1.00 81.06 89 GLY A CA 1
ATOM 708 C C . GLY A 1 89 ? -4.520 4.955 22.741 1.00 81.06 89 GLY A C 1
ATOM 709 O O . GLY A 1 89 ? -4.436 4.561 23.901 1.00 81.06 89 GLY A O 1
ATOM 710 N N . VAL A 1 90 ? -3.771 4.440 21.761 1.00 77.38 90 VAL A N 1
ATOM 711 C CA . VAL A 1 90 ? -2.785 3.361 21.940 1.00 77.38 90 VAL A CA 1
ATOM 712 C C . VAL A 1 90 ? -1.369 3.927 21.839 1.00 77.38 90 VAL A C 1
ATOM 714 O O . VAL A 1 90 ? -1.050 4.631 20.887 1.00 77.38 90 VAL A O 1
ATOM 717 N N . SER A 1 91 ? -0.479 3.567 22.765 1.00 72.12 91 SER A N 1
ATOM 718 C CA . SER A 1 91 ? 0.956 3.859 22.632 1.00 72.12 91 SER A CA 1
ATOM 719 C C . SER A 1 91 ? 1.640 2.812 21.747 1.00 72.12 91 SER A C 1
ATOM 721 O O . SER A 1 91 ? 1.636 1.623 22.063 1.00 72.12 91 SER A O 1
ATOM 723 N N . LEU A 1 92 ? 2.237 3.245 20.630 1.00 64.00 92 LEU A N 1
ATOM 724 C CA . LEU A 1 92 ? 2.924 2.364 19.663 1.00 64.00 92 LEU A CA 1
ATOM 725 C C . LEU A 1 92 ? 4.249 1.805 20.175 1.00 64.00 92 LEU A C 1
ATOM 727 O O . LEU A 1 92 ? 4.664 0.717 19.779 1.00 64.00 92 LEU A O 1
ATOM 731 N N . PHE A 1 93 ? 4.901 2.562 21.049 1.00 63.44 93 PHE A N 1
ATOM 732 C CA . PHE A 1 93 ? 6.141 2.199 21.705 1.00 63.44 93 PHE A CA 1
ATOM 733 C C . PHE A 1 93 ? 5.841 2.238 23.197 1.00 63.44 93 PHE A C 1
ATOM 735 O O . PHE A 1 93 ? 5.427 3.275 23.714 1.00 63.44 93 PHE A O 1
ATOM 742 N N . GLY A 1 94 ? 5.962 1.096 23.874 1.00 46.50 94 GLY A N 1
ATOM 743 C CA . GLY A 1 94 ? 5.992 1.109 25.332 1.00 46.50 94 GLY A CA 1
ATOM 744 C C . GLY A 1 94 ? 7.149 2.000 25.768 1.00 46.50 94 GLY A C 1
ATOM 745 O O . GLY A 1 94 ? 8.208 1.961 25.140 1.00 46.50 94 GLY A O 1
ATOM 746 N N . GLU A 1 95 ? 6.937 2.823 26.791 1.00 44.84 95 GLU A N 1
ATOM 747 C CA . GLU A 1 95 ? 8.022 3.536 27.456 1.00 44.84 95 GLU A CA 1
ATOM 748 C C . GLU A 1 95 ? 9.138 2.533 27.761 1.00 44.84 95 GLU A C 1
ATOM 750 O O . GLU A 1 95 ? 8.934 1.573 28.506 1.00 44.84 95 GLU A O 1
ATOM 755 N N . THR A 1 96 ? 10.312 2.713 27.162 1.00 39.56 96 THR A N 1
ATOM 756 C CA . THR A 1 96 ? 11.528 2.083 27.666 1.00 39.56 96 THR A CA 1
ATOM 757 C C . THR A 1 96 ? 11.781 2.709 29.038 1.00 39.56 96 THR A C 1
ATOM 759 O O . THR A 1 96 ? 12.009 3.921 29.097 1.00 39.56 96 THR A O 1
ATOM 762 N N . PRO A 1 97 ? 11.729 1.964 30.157 1.00 40.16 97 PRO A N 1
ATOM 763 C CA . PRO A 1 97 ? 12.056 2.549 31.441 1.00 40.16 97 PRO A CA 1
ATOM 764 C C . PRO A 1 97 ? 13.573 2.750 31.510 1.00 40.16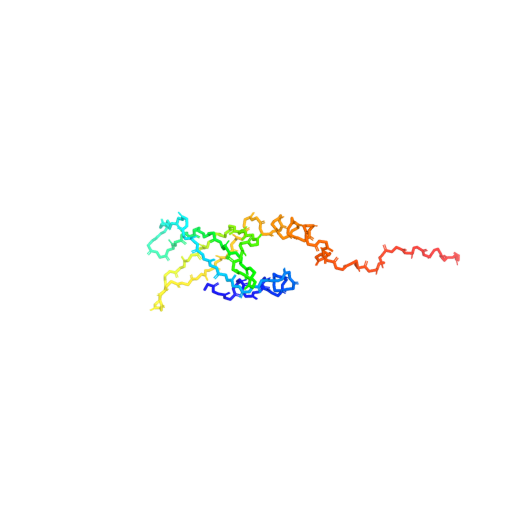 97 PRO A C 1
ATOM 766 O O . PRO A 1 97 ? 14.327 1.782 31.513 1.00 40.16 97 PRO A O 1
ATOM 769 N N . GLY A 1 98 ? 13.987 4.014 31.599 1.00 43.75 98 GLY A N 1
ATOM 770 C CA . GLY A 1 98 ? 15.140 4.442 32.390 1.00 43.75 98 GLY A CA 1
ATOM 771 C C . GLY A 1 98 ? 16.536 4.273 31.788 1.00 43.75 98 GLY A C 1
ATOM 772 O O . GLY A 1 98 ? 17.259 3.357 32.155 1.00 43.75 98 GLY A O 1
ATOM 773 N N . GLU A 1 99 ? 16.998 5.284 31.054 1.00 39.62 99 GLU A N 1
ATOM 774 C CA . GLU A 1 99 ? 18.384 5.754 31.196 1.00 39.62 99 GLU A CA 1
ATOM 775 C C . GLU A 1 99 ? 18.334 7.139 31.836 1.00 39.62 99 GLU A C 1
ATOM 777 O O . GLU A 1 99 ? 18.198 8.169 31.181 1.00 39.62 99 GLU A O 1
ATOM 782 N N . GLY A 1 100 ? 18.330 7.143 33.164 1.00 47.62 100 GLY A N 1
ATOM 783 C CA . GLY A 1 100 ? 18.184 8.358 33.948 1.00 47.62 100 GLY A CA 1
ATOM 784 C C . GLY A 1 100 ? 18.219 8.078 35.439 1.00 47.62 100 GLY A C 1
ATOM 785 O O . GLY A 1 100 ? 17.238 8.333 36.125 1.00 47.62 100 GLY A O 1
ATOM 786 N N . GLN A 1 101 ? 19.341 7.562 35.939 1.00 39.47 101 GLN A N 1
ATOM 787 C CA . GLN A 1 101 ? 19.773 7.843 37.307 1.00 39.47 101 GLN A CA 1
ATOM 788 C C . GLN A 1 101 ? 21.298 7.875 37.346 1.00 39.47 101 GLN A C 1
ATOM 790 O O . GLN A 1 101 ? 21.982 6.855 37.365 1.00 39.47 101 GLN A O 1
ATOM 795 N N . ALA A 1 102 ? 21.809 9.106 37.317 1.00 49.47 102 ALA A N 1
ATOM 796 C CA . ALA A 1 102 ? 23.118 9.432 37.833 1.00 49.47 102 ALA A CA 1
ATOM 797 C C . ALA A 1 102 ? 23.195 8.938 39.281 1.00 49.47 102 ALA A C 1
ATOM 799 O O . ALA A 1 102 ? 22.365 9.316 40.107 1.00 49.47 102 ALA A O 1
ATOM 800 N N . HIS A 1 103 ? 24.192 8.114 39.579 1.00 40.66 103 HIS A N 1
ATOM 801 C CA . HIS A 1 103 ? 24.674 7.973 40.939 1.00 40.66 103 HIS A CA 1
ATOM 802 C C . HIS A 1 103 ? 26.125 8.438 40.947 1.00 40.66 103 HIS A C 1
ATOM 804 O O . HIS A 1 103 ? 27.034 7.738 40.502 1.00 40.66 103 HIS A O 1
ATOM 810 N N . GLU A 1 104 ? 26.302 9.676 41.407 1.00 46.84 104 GLU A N 1
ATOM 811 C CA . GLU A 1 104 ? 27.534 10.139 42.033 1.00 46.84 104 GLU A CA 1
ATOM 812 C C . GLU A 1 104 ? 28.058 9.051 42.976 1.00 46.84 104 GLU A C 1
ATOM 814 O O . GLU A 1 104 ? 27.310 8.523 43.807 1.00 46.84 104 GLU A O 1
ATOM 819 N N . SER A 1 105 ? 29.345 8.736 42.847 1.00 38.38 105 SER A N 1
ATOM 820 C CA . SER A 1 105 ? 30.086 7.962 43.833 1.00 38.38 105 SER A CA 1
ATOM 821 C C . SER A 1 105 ? 31.371 8.731 44.155 1.00 38.38 105 SER A C 1
ATOM 823 O O . SER A 1 105 ? 32.126 9.034 43.228 1.00 38.38 105 SER A O 1
ATOM 825 N N . PRO A 1 106 ? 31.616 9.084 45.428 1.00 55.62 106 PRO A N 1
ATOM 826 C CA . PRO A 1 106 ? 32.811 9.800 45.842 1.00 55.62 106 PRO A CA 1
ATOM 827 C C . PRO A 1 106 ? 33.953 8.813 46.111 1.00 55.62 106 PRO A C 1
ATOM 829 O O . PRO A 1 106 ? 33.723 7.729 46.654 1.00 55.62 106 PRO A O 1
ATOM 832 N N . ALA A 1 107 ? 35.175 9.214 45.772 1.00 49.88 107 ALA A N 1
ATOM 833 C CA . ALA A 1 107 ? 36.411 8.768 46.411 1.00 49.88 107 ALA A CA 1
ATOM 834 C C . ALA A 1 107 ? 37.503 9.812 46.160 1.00 49.88 107 ALA A C 1
ATOM 836 O O . ALA A 1 107 ? 37.660 10.213 44.985 1.00 49.88 107 ALA A O 1
#

Sequence (107 aa):
MARGLEQSYPIYRRLGLASVGFERLSHEHLSATIYLVRVRWIFYDQDGKRMTDSLASYILRRGDGGLRAFVCVPADDVEKLQALAAEKGVSLFGETPGEGQAHESPA